Protein AF-A0A5B8XPC7-F1 (afdb_monomer)

Solvent-accessible surface area (backbone atoms only — not comparable to full-atom values): 8960 Å² total; per-residue (Å²): 136,87,83,81,84,78,81,79,81,77,76,72,77,77,81,67,80,71,77,72,85,79,83,88,68,87,86,61,67,84,86,51,88,73,73,81,45,21,35,41,28,30,72,88,68,52,72,48,72,28,41,74,75,29,34,45,85,61,30,36,32,36,38,44,96,92,43,65,40,50,39,46,50,90,49,46,66,48,78,46,41,56,80,75,52,83,68,86,64,28,35,66,35,23,35,40,35,30,72,87,53,46,55,50,55,20,42,74,77,42,82,41,79,80,73,46,28,36,32,33,39,39,72,86,50,102,48,72,48,77,45,49,55,88,51,49,67,47,39,25,54,52,21,38,84,46,89,131

pLDDT: mean 84.7, std 15.62, range [38.06, 97.62]

Secondary structure (DSSP, 8-state):
--------------------PPPP-TTS-TTS-PPP-EEEEETTS-EEEEEEEEE-SSEEEEEETTEEEEEEGGGEEEEE-TTSS--TTTTSSEEEEETTS-EEEEEEEEEEETTEEEEEEESSSS-EEEEEGGGEEEEEETTEEE--

Foldseek 3Di:
DDDDDDPPPPPDPPPDPADDDDDDDPPDDPPDPDQQFKWWQFPVRDIDTAHFQAAAPFFTWGDDPNDTATHGPNGTDDIQGSVRDDDPCRLQWKWWQFPVRDIATAHFPDQDVVQGWTWGQGPVDRDIDIGHPVGTDWIHHSRHTDDD

Organism: NCBI:txid2600177

Radius of gyration: 18.92 Å; Cα contacts (8 Å, |Δi|>4): 264; chains: 1; bounding box: 40×38×75 Å

Nearest PDB structures (foldseek):
  6gwk-assembly4_W  TM=9.239E-01  e=1.304E-02  Caulobacter vibrioides CB15
  7oh8-assembly1_B  TM=9.435E-01  e=2.010E-02  Neisseria meningitidis
  6gwk-assembly3_O  TM=8.560E-01  e=3.268E-02  Caulobacter vibrioides CB15
  6gwk-assembly1_C  TM=9.207E-01  e=4.520E-02  Caulobacter vibrioides CB15
  5dy9-assembly1_F  TM=8.478E-01  e=4.771E-02  Methanocaldococcus jannaschii DSM 2661

Structure (mmCIF, N/CA/C/O backbone):
data_AF-A0A5B8XPC7-F1
#
_entry.id   AF-A0A5B8XPC7-F1
#
loop_
_atom_site.group_PDB
_atom_site.id
_atom_site.type_symbol
_atom_site.label_atom_id
_atom_site.label_alt_id
_atom_site.label_comp_id
_atom_site.label_asym_id
_atom_site.label_entity_id
_atom_site.label_seq_id
_atom_site.pdbx_PDB_ins_code
_atom_site.Cartn_x
_atom_site.Cartn_y
_atom_site.Cartn_z
_atom_site.occupancy
_atom_site.B_iso_or_equiv
_atom_site.auth_seq_id
_atom_site.auth_comp_id
_atom_site.auth_asym_id
_atom_site.auth_atom_id
_atom_site.pdbx_PDB_model_num
ATOM 1 N N . MET A 1 1 ? 19.039 -25.830 48.919 1.00 38.06 1 MET A N 1
ATOM 2 C CA . MET A 1 1 ? 19.331 -25.791 47.469 1.00 38.06 1 MET A CA 1
ATOM 3 C C . MET A 1 1 ? 18.220 -24.981 46.805 1.00 38.06 1 MET A C 1
ATOM 5 O O . MET A 1 1 ? 17.083 -25.426 46.828 1.00 38.06 1 MET A O 1
ATOM 9 N N . ARG A 1 2 ? 18.484 -23.734 46.386 1.00 40.84 2 ARG A N 1
ATOM 10 C CA . ARG A 1 2 ? 17.469 -22.833 45.804 1.00 40.84 2 ARG A CA 1
ATOM 11 C C . ARG A 1 2 ? 17.436 -23.055 44.291 1.00 40.84 2 ARG A C 1
ATOM 13 O O . ARG A 1 2 ? 18.436 -22.803 43.631 1.00 40.84 2 ARG A O 1
ATOM 20 N N . VAL A 1 3 ? 16.321 -23.561 43.771 1.00 42.66 3 VAL A N 1
ATOM 21 C CA . VAL A 1 3 ? 16.102 -23.742 42.330 1.00 42.66 3 VAL A CA 1
ATOM 22 C C . VAL A 1 3 ? 15.674 -22.397 41.749 1.00 42.66 3 VAL A C 1
ATOM 24 O O . VAL A 1 3 ? 14.630 -21.862 42.115 1.00 42.66 3 VAL A O 1
ATOM 27 N N . LEU A 1 4 ? 16.520 -21.831 40.892 1.00 52.97 4 LEU A N 1
ATOM 28 C CA . LEU A 1 4 ? 16.242 -20.623 40.126 1.00 52.97 4 LEU A CA 1
ATOM 29 C C . LEU A 1 4 ? 15.395 -21.038 38.911 1.00 52.97 4 LEU A C 1
ATOM 31 O O . LEU A 1 4 ? 15.885 -21.743 38.033 1.00 52.97 4 LEU A O 1
ATOM 35 N N . ILE A 1 5 ? 14.116 -20.662 38.884 1.00 55.03 5 ILE A N 1
ATOM 36 C CA . ILE A 1 5 ? 13.245 -20.887 37.724 1.00 55.03 5 ILE A CA 1
ATOM 37 C C . ILE A 1 5 ? 13.489 -19.736 36.747 1.00 55.03 5 ILE A C 1
ATOM 39 O O . ILE A 1 5 ? 13.002 -18.624 36.943 1.00 55.03 5 ILE A O 1
ATOM 43 N N . THR A 1 6 ? 14.284 -19.994 35.713 1.00 50.72 6 THR A N 1
ATOM 44 C CA . THR A 1 6 ? 14.506 -19.064 34.604 1.00 50.72 6 THR A CA 1
ATOM 45 C C . THR A 1 6 ? 13.285 -19.108 33.687 1.00 50.72 6 THR A C 1
ATOM 47 O O . THR A 1 6 ? 13.057 -20.092 32.986 1.00 50.72 6 THR A O 1
ATOM 50 N N . LEU A 1 7 ? 12.468 -18.055 33.715 1.00 49.50 7 LEU A N 1
ATOM 51 C CA . LEU A 1 7 ? 11.323 -17.894 32.822 1.00 49.50 7 LEU A CA 1
ATOM 52 C C . LEU A 1 7 ? 11.849 -17.594 31.407 1.00 49.50 7 LEU A C 1
ATOM 54 O O . LEU A 1 7 ? 12.251 -16.470 31.110 1.00 49.50 7 LEU A O 1
ATOM 58 N N . ALA A 1 8 ? 11.902 -18.610 30.545 1.00 51.06 8 ALA A N 1
ATOM 59 C CA . ALA A 1 8 ? 12.226 -18.433 29.136 1.00 51.06 8 ALA A CA 1
ATOM 60 C C . ALA A 1 8 ? 11.071 -17.687 28.449 1.00 51.06 8 ALA A C 1
ATOM 62 O O . ALA A 1 8 ? 10.023 -18.264 28.159 1.00 51.06 8 ALA A O 1
ATOM 63 N N . LEU A 1 9 ? 11.262 -16.389 28.212 1.00 48.69 9 LEU A N 1
ATOM 64 C CA . LEU A 1 9 ? 10.442 -15.597 27.300 1.00 48.69 9 LEU A CA 1
ATOM 65 C C . LEU A 1 9 ? 10.609 -16.178 25.890 1.00 48.69 9 LEU A C 1
ATOM 67 O O . LEU A 1 9 ? 11.537 -15.832 25.164 1.00 48.69 9 LEU A O 1
ATOM 71 N N . LEU A 1 10 ? 9.719 -17.098 25.521 1.00 43.44 10 LEU A N 1
ATOM 72 C CA . LEU A 1 10 ? 9.529 -17.520 24.139 1.00 43.44 10 LEU A CA 1
ATOM 73 C C . LEU A 1 10 ? 9.004 -16.312 23.361 1.00 43.44 10 LEU A C 1
ATOM 75 O O . LEU A 1 10 ? 7.811 -16.015 23.367 1.00 43.44 10 LEU A O 1
ATOM 79 N N . SER A 1 11 ? 9.917 -15.593 22.712 1.00 43.91 11 SER A N 1
ATOM 80 C CA . SER A 1 11 ? 9.593 -14.638 21.663 1.00 43.91 11 SER A CA 1
ATOM 81 C C . SER A 1 11 ? 8.897 -15.401 20.536 1.00 43.91 11 SER A C 1
ATOM 83 O O . SER A 1 11 ? 9.555 -16.033 19.708 1.00 43.91 11 SER A O 1
ATOM 85 N N . MET A 1 12 ? 7.564 -15.406 20.528 1.00 45.97 12 MET A N 1
ATOM 86 C CA . MET A 1 12 ? 6.825 -15.910 19.378 1.00 45.97 12 MET A CA 1
ATOM 87 C C . MET A 1 12 ? 7.164 -15.011 18.186 1.00 45.97 12 MET A C 1
ATOM 89 O O . MET A 1 12 ? 7.037 -13.788 18.311 1.00 45.97 12 MET A O 1
ATOM 93 N N . PRO A 1 13 ? 7.614 -15.565 17.046 1.00 48.12 13 PRO A N 1
ATOM 94 C CA . PRO A 1 13 ? 7.743 -14.766 15.845 1.00 48.12 13 PRO A CA 1
ATOM 95 C C . PRO A 1 13 ? 6.349 -14.236 15.518 1.00 48.12 13 PRO A C 1
ATOM 97 O O . PRO A 1 13 ? 5.399 -15.003 15.359 1.00 48.12 13 PRO A O 1
ATOM 100 N N . VAL A 1 14 ? 6.219 -12.912 15.457 1.00 50.53 14 VAL A N 1
ATOM 101 C CA . VAL A 1 14 ? 5.060 -12.285 14.830 1.00 50.53 14 VAL A CA 1
ATOM 102 C C . VAL A 1 14 ? 5.026 -12.843 13.414 1.00 50.53 14 VAL A C 1
ATOM 104 O O . VAL A 1 14 ? 5.945 -12.592 12.634 1.00 50.53 14 VAL A O 1
ATOM 107 N N . LEU A 1 15 ? 4.015 -13.654 13.105 1.00 47.59 15 LEU A N 1
ATOM 108 C CA . LEU A 1 15 ? 3.732 -14.074 11.739 1.00 47.59 15 LEU A CA 1
ATOM 109 C C . LEU A 1 15 ? 3.375 -12.802 10.965 1.00 47.59 15 LEU A C 1
ATOM 111 O O . LEU A 1 15 ? 2.229 -12.359 10.962 1.00 47.59 15 LEU A O 1
ATOM 115 N N . GLY A 1 16 ? 4.388 -12.156 10.387 1.00 53.56 16 GLY A N 1
ATOM 116 C CA . GLY A 1 16 ? 4.185 -11.108 9.401 1.00 53.56 16 GLY A CA 1
ATOM 117 C C . GLY A 1 16 ? 3.379 -11.686 8.241 1.00 53.56 16 GLY A C 1
ATOM 118 O O . GLY A 1 16 ? 3.545 -12.853 7.886 1.00 53.56 16 GLY A O 1
ATOM 119 N N . PHE A 1 17 ? 2.478 -10.892 7.669 1.00 64.69 17 PHE A N 1
ATOM 120 C CA . PHE A 1 17 ? 1.696 -11.312 6.510 1.00 64.69 17 PHE A CA 1
ATOM 121 C C . PHE A 1 17 ? 2.619 -11.486 5.294 1.00 64.69 17 PHE A C 1
ATOM 123 O O . PHE A 1 17 ? 2.975 -10.502 4.654 1.00 64.69 17 PHE A O 1
ATOM 130 N N . ALA A 1 18 ? 3.067 -12.711 5.019 1.00 68.75 18 ALA A N 1
ATOM 131 C CA . ALA A 1 18 ? 3.970 -13.002 3.905 1.00 68.75 18 ALA A CA 1
ATOM 132 C C . ALA A 1 18 ? 3.323 -12.671 2.550 1.00 68.75 18 ALA A C 1
ATOM 134 O O . ALA A 1 18 ? 2.109 -12.837 2.388 1.00 68.75 18 ALA A O 1
ATOM 135 N N . TYR A 1 19 ? 4.136 -12.250 1.575 1.00 69.94 19 TYR A N 1
ATOM 136 C CA . TYR A 1 19 ? 3.683 -12.008 0.205 1.00 69.94 19 TYR A CA 1
ATOM 137 C C .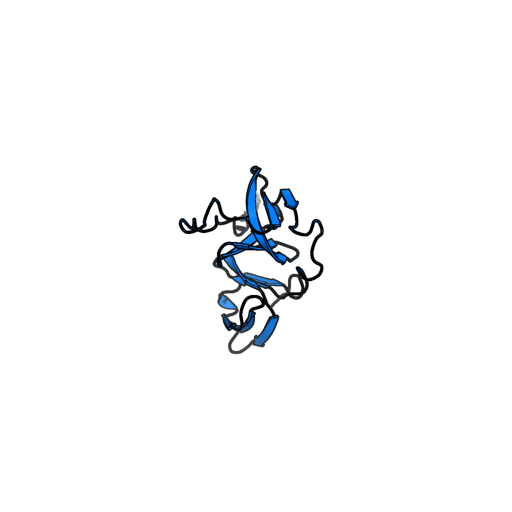 TYR A 1 19 ? 2.844 -13.175 -0.345 1.00 69.94 19 TYR A C 1
ATOM 139 O O . TYR A 1 19 ? 3.235 -14.343 -0.302 1.00 69.94 19 TYR A O 1
ATOM 147 N N . GLN A 1 20 ? 1.682 -12.834 -0.901 1.00 76.25 20 GLN A N 1
ATOM 148 C CA . GLN A 1 20 ? 0.801 -13.751 -1.618 1.00 76.25 20 GLN A CA 1
ATOM 149 C C . GLN A 1 20 ? 0.882 -13.434 -3.118 1.00 76.25 20 GLN A C 1
ATOM 151 O O . GLN A 1 20 ? 0.590 -12.295 -3.500 1.00 76.25 20 GLN A O 1
ATOM 156 N N . PRO A 1 21 ? 1.251 -14.404 -3.979 1.00 81.31 21 PRO A N 1
ATOM 157 C CA . PRO A 1 21 ? 1.262 -14.200 -5.421 1.00 81.31 21 PRO A CA 1
ATOM 158 C C . PRO A 1 21 ? -0.103 -13.765 -5.960 1.00 81.31 21 PRO A C 1
ATOM 160 O O . PRO A 1 21 ? -1.139 -14.279 -5.543 1.00 81.31 21 PRO A O 1
ATOM 163 N N . PHE A 1 22 ? -0.092 -12.846 -6.925 1.00 84.62 22 PHE A N 1
ATOM 164 C CA . PHE A 1 22 ? -1.295 -12.453 -7.661 1.00 84.62 22 PHE A CA 1
ATOM 165 C C . PHE A 1 22 ? -1.861 -13.615 -8.481 1.00 84.62 22 PHE A C 1
ATOM 167 O O . PHE A 1 22 ? -1.109 -14.445 -9.001 1.00 84.62 22 PHE A O 1
ATOM 174 N N . THR A 1 23 ? -3.179 -13.616 -8.674 1.00 84.75 23 THR A N 1
ATOM 175 C CA . THR A 1 23 ? -3.867 -14.602 -9.511 1.00 84.75 23 THR A CA 1
ATOM 176 C C . THR A 1 23 ? -3.355 -14.529 -10.951 1.00 84.75 23 THR A C 1
ATOM 178 O O . THR A 1 23 ? -3.223 -13.448 -11.533 1.00 84.75 23 THR A O 1
ATOM 181 N N . SER A 1 24 ? -3.063 -15.687 -11.549 1.00 77.44 24 SER A N 1
ATOM 182 C CA . SER A 1 24 ? -2.698 -15.754 -12.965 1.00 77.44 24 SER A CA 1
ATOM 183 C C . SER A 1 24 ? -3.930 -15.502 -13.833 1.00 77.44 24 SER A C 1
ATOM 185 O O . SER A 1 24 ? -4.938 -16.196 -13.700 1.00 77.44 24 SER A O 1
ATOM 187 N N . VAL A 1 25 ? -3.856 -14.515 -14.727 1.00 72.62 25 VAL A N 1
ATOM 188 C CA . VAL A 1 25 ? -4.940 -14.174 -15.654 1.00 72.62 25 VAL A CA 1
ATOM 189 C C . VAL A 1 25 ? -4.520 -14.590 -17.060 1.00 72.62 25 VAL A C 1
ATOM 191 O O . VAL A 1 25 ? -3.603 -14.009 -17.630 1.00 72.62 25 VAL A O 1
ATOM 194 N N . GLN A 1 26 ? -5.198 -15.590 -17.627 1.00 63.12 26 GLN A N 1
ATOM 195 C CA . GLN A 1 26 ? -4.898 -16.112 -18.971 1.00 63.12 26 GLN A CA 1
ATOM 196 C C . GLN A 1 26 ? -5.373 -15.186 -20.103 1.00 63.12 26 GLN A C 1
ATOM 198 O O . GLN A 1 26 ? -4.917 -15.302 -21.234 1.00 63.12 26 GLN A O 1
ATOM 203 N N . SER A 1 27 ? -6.270 -14.242 -19.807 1.00 61.16 27 SER A N 1
ATOM 204 C CA . SER A 1 27 ? -6.880 -13.339 -20.795 1.00 61.16 27 SER A CA 1
ATOM 205 C C . SER A 1 27 ? -6.079 -12.057 -21.054 1.00 61.16 27 SER A C 1
ATOM 207 O O . SER A 1 27 ? -6.616 -11.098 -21.609 1.00 61.16 27 SER A O 1
ATOM 209 N N . VAL A 1 28 ? -4.818 -11.992 -20.620 1.00 62.72 28 VAL A N 1
ATOM 210 C CA . VAL A 1 28 ? -3.956 -10.833 -20.876 1.00 62.72 28 VAL A CA 1
ATOM 211 C C . VAL A 1 28 ? -3.262 -11.047 -22.215 1.00 62.72 28 VAL A C 1
ATOM 213 O O . VAL A 1 28 ? -2.506 -11.993 -22.393 1.00 62.72 28 VAL A O 1
ATOM 216 N N . CYS A 1 29 ? -3.542 -10.170 -23.173 1.00 65.62 29 CYS A N 1
ATOM 217 C CA . CYS A 1 29 ? -2.926 -10.200 -24.494 1.00 65.62 29 CYS A CA 1
ATOM 218 C C . CYS A 1 29 ? -1.407 -9.973 -24.388 1.00 65.62 29 CYS A C 1
ATOM 220 O O . CYS A 1 29 ? -0.962 -8.849 -24.164 1.00 65.62 29 CYS A O 1
ATOM 222 N N . GLU A 1 30 ? -0.613 -11.029 -24.575 1.00 60.69 30 GLU A N 1
ATOM 223 C CA . GLU A 1 30 ? 0.854 -10.972 -24.472 1.00 60.69 30 GLU A CA 1
ATOM 224 C C . GLU A 1 30 ? 1.502 -10.087 -25.546 1.00 60.69 30 GLU A C 1
ATOM 226 O O . GLU A 1 30 ? 2.559 -9.499 -25.326 1.00 60.69 30 GLU A O 1
ATOM 231 N N . THR A 1 31 ? 0.857 -9.972 -26.708 1.00 66.38 31 THR A N 1
ATOM 232 C CA . THR A 1 31 ? 1.342 -9.196 -27.858 1.00 66.38 31 THR A CA 1
ATOM 233 C C . THR A 1 31 ? 0.866 -7.748 -27.855 1.00 66.38 31 THR A C 1
ATOM 235 O O . THR A 1 31 ? 1.271 -6.962 -28.711 1.00 66.38 31 THR A O 1
ATOM 238 N N . CYS A 1 32 ? -0.029 -7.382 -26.940 1.00 70.81 32 CYS A N 1
ATOM 239 C CA . CYS A 1 32 ? -0.530 -6.023 -26.860 1.00 70.81 32 CYS A CA 1
ATOM 240 C C . CYS A 1 32 ? 0.551 -5.119 -26.252 1.00 70.81 32 CYS A C 1
ATOM 242 O O . CYS A 1 32 ? 1.297 -5.563 -25.375 1.00 70.81 32 CYS A O 1
ATOM 244 N N . PRO A 1 33 ? 0.658 -3.848 -26.685 1.00 67.38 33 PRO A N 1
ATOM 245 C CA . PRO A 1 33 ? 1.551 -2.894 -26.048 1.00 67.38 33 PRO A CA 1
ATOM 246 C C . PRO A 1 33 ? 1.260 -2.849 -24.550 1.00 67.38 33 PRO A C 1
ATOM 248 O O . PRO A 1 33 ? 0.188 -2.416 -24.126 1.00 67.38 33 PRO A O 1
ATOM 251 N N . ASN A 1 34 ? 2.207 -3.332 -23.748 1.00 67.25 34 ASN A N 1
ATOM 252 C CA . ASN A 1 34 ? 2.047 -3.305 -22.307 1.00 67.25 34 ASN A CA 1
ATOM 253 C C . ASN A 1 34 ? 2.119 -1.845 -21.850 1.00 67.25 34 ASN A C 1
ATOM 255 O O . ASN A 1 34 ? 3.107 -1.165 -22.158 1.00 67.25 34 ASN A O 1
ATOM 259 N N . PRO A 1 35 ? 1.106 -1.338 -21.128 1.00 73.31 35 PRO A N 1
ATOM 260 C CA . PRO A 1 35 ? 1.204 -0.016 -20.539 1.00 73.31 35 PRO A CA 1
ATOM 261 C C . PRO A 1 35 ? 2.432 0.026 -19.627 1.00 73.31 35 PRO A C 1
ATOM 263 O O . PRO A 1 35 ? 2.790 -0.977 -19.001 1.00 73.31 35 PRO A O 1
ATOM 266 N N . LYS A 1 36 ? 3.093 1.188 -19.552 1.00 83.19 36 LYS A N 1
ATOM 267 C CA . LYS A 1 36 ? 4.179 1.374 -18.585 1.00 83.19 36 LYS A CA 1
ATOM 268 C C . LYS A 1 36 ? 3.649 1.032 -17.192 1.00 83.19 36 LYS A C 1
ATOM 270 O O . LYS A 1 36 ? 2.624 1.564 -16.774 1.00 83.19 36 LYS A O 1
ATOM 275 N N . SER A 1 37 ? 4.353 0.144 -16.505 1.00 90.81 37 SER A N 1
ATOM 276 C CA . SER A 1 37 ? 3.995 -0.354 -15.182 1.00 90.81 37 SER A CA 1
ATOM 277 C C . SER A 1 37 ? 5.112 -0.051 -14.199 1.00 90.81 37 SER A C 1
ATOM 279 O O . SER A 1 37 ? 6.284 -0.052 -14.582 1.00 90.81 37 SER A O 1
ATOM 281 N N . ASP A 1 38 ? 4.756 0.121 -12.935 1.00 95.50 38 ASP A N 1
ATOM 282 C CA . ASP A 1 38 ? 5.729 0.030 -11.859 1.00 95.50 38 ASP A CA 1
ATOM 283 C C . ASP A 1 38 ? 6.240 -1.417 -11.768 1.00 95.50 38 ASP A C 1
ATOM 285 O O . ASP A 1 38 ? 5.549 -2.378 -12.146 1.00 95.50 38 ASP A O 1
ATOM 289 N N . VAL A 1 39 ? 7.469 -1.575 -11.285 1.00 95.94 39 VAL A N 1
ATOM 290 C CA . VAL A 1 39 ? 8.105 -2.873 -11.075 1.00 95.94 39 VAL A CA 1
ATOM 291 C C . VAL A 1 39 ? 8.649 -2.938 -9.657 1.00 95.94 39 VAL A C 1
ATOM 293 O O . VAL A 1 39 ? 9.521 -2.156 -9.282 1.00 95.94 39 VAL A O 1
ATOM 296 N N . LEU A 1 40 ? 8.144 -3.893 -8.879 1.00 96.12 40 LEU A N 1
ATOM 297 C CA . LEU A 1 40 ? 8.737 -4.287 -7.605 1.00 96.12 40 LEU A CA 1
ATOM 298 C C . LEU A 1 40 ? 9.611 -5.513 -7.839 1.00 96.12 40 LEU A C 1
ATOM 300 O O . LEU A 1 40 ? 9.118 -6.539 -8.310 1.00 96.12 40 LEU A O 1
ATOM 304 N N . THR A 1 41 ? 10.895 -5.407 -7.509 1.00 96.44 41 THR A N 1
ATOM 305 C CA . THR A 1 41 ? 11.792 -6.566 -7.448 1.00 96.44 41 THR A CA 1
ATOM 306 C C . THR A 1 41 ? 11.859 -7.025 -6.001 1.00 96.44 41 THR A C 1
ATOM 308 O O . THR A 1 41 ? 12.225 -6.240 -5.126 1.00 96.44 41 THR A O 1
ATOM 311 N N . LEU A 1 42 ? 11.468 -8.269 -5.742 1.00 95.56 42 LEU A N 1
ATOM 312 C CA . LEU A 1 42 ? 11.539 -8.891 -4.424 1.00 95.56 42 LEU A CA 1
ATOM 313 C C . LEU A 1 42 ? 12.968 -9.356 -4.111 1.00 95.56 42 LEU A C 1
ATOM 315 O O . LEU A 1 42 ? 13.801 -9.498 -5.006 1.00 95.56 42 LEU A O 1
ATOM 319 N N . ASN A 1 43 ? 13.249 -9.633 -2.839 1.00 94.19 43 ASN A N 1
ATOM 320 C CA . ASN A 1 43 ? 14.567 -10.094 -2.382 1.00 94.19 43 ASN A CA 1
ATOM 321 C C . ASN A 1 43 ? 15.013 -11.433 -2.997 1.00 94.19 43 ASN A C 1
ATOM 323 O O . ASN A 1 43 ? 16.208 -11.716 -3.038 1.00 94.19 43 ASN A O 1
ATOM 327 N N . ASP A 1 44 ? 14.073 -12.248 -3.473 1.00 92.38 44 ASP A N 1
ATOM 328 C CA . ASP A 1 44 ? 14.338 -13.502 -4.190 1.00 92.38 44 ASP A CA 1
ATOM 329 C C . ASP A 1 44 ? 14.581 -13.297 -5.703 1.00 92.38 44 ASP A C 1
ATOM 331 O O . ASP A 1 44 ? 14.803 -14.261 -6.435 1.00 92.38 44 ASP A O 1
ATOM 335 N N . GLY A 1 45 ? 14.553 -12.048 -6.181 1.00 93.06 45 GLY A N 1
ATOM 336 C CA . GLY A 1 45 ? 14.720 -11.673 -7.584 1.00 93.06 45 GLY A CA 1
ATOM 337 C C . GLY A 1 45 ? 13.428 -11.692 -8.407 1.00 93.06 45 GLY A C 1
ATOM 338 O O . GLY A 1 45 ? 13.445 -11.257 -9.564 1.00 93.06 45 GLY A O 1
ATOM 339 N N . ASN A 1 46 ? 12.301 -12.141 -7.842 1.00 91.19 46 ASN A N 1
ATOM 340 C CA . ASN A 1 46 ? 11.021 -12.129 -8.540 1.00 91.19 46 ASN A CA 1
ATOM 341 C C . ASN A 1 46 ? 10.569 -10.696 -8.823 1.00 91.19 46 ASN A C 1
ATOM 343 O O . ASN A 1 46 ? 10.619 -9.817 -7.962 1.00 91.19 46 ASN A O 1
ATOM 347 N N . LYS A 1 47 ? 10.084 -10.463 -10.046 1.00 92.88 47 LYS A N 1
ATOM 348 C CA . LYS A 1 47 ? 9.592 -9.153 -10.481 1.00 92.88 47 LYS A CA 1
ATOM 349 C C . LYS A 1 47 ? 8.079 -9.152 -10.579 1.00 92.88 47 LYS A C 1
ATOM 351 O O . LYS A 1 47 ? 7.493 -9.906 -11.355 1.00 92.88 47 LYS A O 1
ATOM 356 N N . ILE A 1 48 ? 7.451 -8.243 -9.849 1.00 91.44 48 ILE A N 1
ATOM 357 C CA . ILE A 1 48 ? 6.018 -7.993 -9.923 1.00 91.44 48 ILE A CA 1
ATOM 358 C C . ILE A 1 48 ? 5.815 -6.727 -10.751 1.00 91.44 48 ILE A C 1
ATOM 360 O O . ILE A 1 48 ? 6.367 -5.677 -10.434 1.00 91.44 48 ILE A O 1
ATOM 364 N N . ARG A 1 49 ? 5.025 -6.830 -11.823 1.00 92.00 49 ARG A N 1
ATOM 365 C CA . ARG A 1 49 ? 4.633 -5.706 -12.686 1.00 92.00 49 ARG A CA 1
ATOM 366 C C . ARG A 1 49 ? 3.179 -5.330 -12.427 1.00 92.00 49 ARG A C 1
ATOM 368 O O . ARG A 1 49 ? 2.322 -6.215 -12.413 1.00 92.00 49 ARG A O 1
ATOM 375 N N . GLY A 1 50 ? 2.910 -4.043 -12.232 1.00 91.56 50 GLY A N 1
ATOM 376 C CA . GLY A 1 50 ? 1.582 -3.517 -11.900 1.00 91.56 50 GLY A CA 1
ATOM 377 C C . GLY A 1 50 ? 1.635 -2.028 -11.571 1.00 91.56 50 GLY A C 1
ATOM 378 O O . GLY A 1 50 ? 2.583 -1.351 -11.953 1.00 91.56 50 GLY A O 1
ATOM 379 N N . SER A 1 51 ? 0.628 -1.517 -10.873 1.00 92.88 51 SER A N 1
ATOM 380 C CA . SER A 1 51 ? 0.591 -0.124 -10.419 1.00 92.88 51 SER A CA 1
ATOM 381 C C . SER A 1 51 ? 0.725 -0.066 -8.905 1.00 92.88 51 SER A C 1
ATOM 383 O O . SER A 1 51 ? -0.051 -0.699 -8.191 1.00 92.88 51 SER A O 1
ATOM 385 N N . ILE A 1 52 ? 1.689 0.698 -8.403 1.00 94.25 52 ILE A N 1
ATOM 386 C CA . ILE A 1 52 ? 1.767 1.046 -6.988 1.00 94.25 52 ILE A CA 1
ATOM 387 C C . ILE A 1 52 ? 0.779 2.180 -6.768 1.00 94.25 52 ILE A C 1
ATOM 389 O O . ILE A 1 52 ? 0.915 3.271 -7.316 1.00 94.25 52 ILE A O 1
ATOM 393 N N . ILE A 1 53 ? -0.243 1.898 -5.976 1.00 92.31 53 ILE A N 1
ATOM 394 C CA . ILE A 1 53 ? -1.387 2.789 -5.781 1.00 92.31 53 ILE A CA 1
ATOM 395 C C . ILE A 1 53 ? -1.455 3.384 -4.373 1.00 92.31 53 ILE A C 1
ATOM 397 O O . ILE A 1 53 ? -2.307 4.222 -4.080 1.00 92.31 53 ILE A O 1
ATOM 401 N N . GLY A 1 54 ? -0.546 2.952 -3.505 1.00 93.75 54 GLY A N 1
ATOM 402 C CA . GLY A 1 54 ? -0.377 3.465 -2.158 1.00 93.75 54 GLY A CA 1
ATOM 403 C C . GLY A 1 54 ? 0.900 2.923 -1.526 1.00 93.75 54 GLY A C 1
ATOM 404 O O . GLY A 1 54 ? 1.455 1.912 -1.957 1.00 93.75 54 GLY A O 1
ATOM 405 N N . GLU A 1 55 ? 1.372 3.595 -0.489 1.00 95.25 55 GLU A N 1
ATOM 406 C CA . GLU A 1 55 ? 2.409 3.090 0.403 1.00 95.25 55 GLU A CA 1
ATOM 407 C C . GLU A 1 55 ? 2.183 3.589 1.832 1.00 95.25 55 GLU A C 1
ATOM 409 O O . GLU A 1 55 ? 1.521 4.603 2.059 1.00 95.25 55 GLU A O 1
ATOM 414 N N . ASN A 1 56 ? 2.820 2.917 2.784 1.00 95.00 56 ASN A N 1
ATOM 415 C CA . ASN A 1 56 ? 3.026 3.412 4.142 1.00 95.00 56 ASN A CA 1
ATOM 416 C C . ASN A 1 56 ? 4.426 3.030 4.640 1.00 95.00 56 ASN A C 1
ATOM 418 O O . ASN A 1 56 ? 5.298 2.634 3.862 1.00 95.00 56 ASN A O 1
ATOM 422 N N . THR A 1 57 ? 4.672 3.170 5.939 1.00 93.81 57 THR A N 1
ATOM 423 C CA . THR A 1 57 ? 5.938 2.787 6.576 1.00 93.81 57 THR A CA 1
ATOM 424 C C . THR A 1 57 ? 6.259 1.288 6.497 1.00 93.81 57 THR A C 1
ATOM 426 O O . THR A 1 57 ? 7.434 0.938 6.537 1.00 93.81 57 THR A O 1
ATOM 429 N N . ALA A 1 58 ? 5.265 0.408 6.348 1.00 93.12 58 ALA A N 1
ATOM 430 C CA . ALA A 1 58 ? 5.415 -1.047 6.407 1.00 93.12 58 ALA A CA 1
ATOM 431 C C . ALA A 1 58 ? 5.321 -1.759 5.043 1.00 93.12 58 ALA A C 1
ATOM 433 O O . ALA A 1 58 ? 6.049 -2.724 4.810 1.00 93.12 58 ALA A O 1
ATOM 434 N N . PHE A 1 59 ? 4.446 -1.321 4.135 1.00 94.75 59 PHE A N 1
ATOM 435 C CA . PHE A 1 59 ? 4.177 -2.016 2.872 1.00 94.75 59 PHE A CA 1
ATOM 436 C C . PHE A 1 59 ? 3.862 -1.070 1.704 1.00 94.75 59 PHE A C 1
ATOM 438 O O . PHE A 1 59 ? 3.535 0.107 1.883 1.00 94.75 59 PHE A O 1
ATOM 445 N N . TYR A 1 60 ? 3.960 -1.613 0.492 1.00 95.19 60 TYR A N 1
ATOM 446 C CA . TYR A 1 60 ? 3.391 -1.052 -0.732 1.00 95.19 60 TYR A CA 1
ATOM 447 C C . TYR A 1 60 ? 2.010 -1.654 -0.991 1.00 95.19 60 TYR A C 1
ATOM 449 O O . TYR A 1 60 ? 1.782 -2.829 -0.707 1.00 95.19 60 TYR A O 1
ATOM 457 N N . VAL A 1 61 ? 1.101 -0.865 -1.562 1.00 93.56 61 VAL A N 1
ATOM 458 C CA . VAL A 1 61 ? -0.181 -1.339 -2.093 1.00 93.56 61 VAL A CA 1
ATOM 459 C C . VAL A 1 61 ? -0.059 -1.426 -3.604 1.00 93.56 61 VAL A C 1
ATOM 461 O O . VAL A 1 61 ? 0.118 -0.409 -4.277 1.00 93.56 61 VAL A O 1
ATOM 464 N N . MET A 1 62 ? -0.155 -2.640 -4.135 1.00 92.44 62 MET A N 1
ATOM 465 C CA . MET A 1 62 ? 0.011 -2.908 -5.555 1.00 92.44 62 MET A CA 1
ATOM 466 C C . MET A 1 62 ? -1.284 -3.422 -6.173 1.00 92.44 62 MET A C 1
ATOM 468 O O . MET A 1 62 ? -1.913 -4.344 -5.655 1.00 92.44 62 MET A O 1
ATOM 472 N N . LEU A 1 63 ? -1.656 -2.817 -7.296 1.00 89.56 63 LEU A N 1
ATOM 473 C CA . LEU A 1 63 ? -2.780 -3.188 -8.140 1.00 89.56 63 LEU A CA 1
ATOM 474 C C . LEU A 1 63 ? -2.260 -3.918 -9.380 1.00 89.56 63 LEU A C 1
ATOM 476 O O . LEU A 1 63 ? -1.456 -3.376 -10.144 1.00 89.56 63 LEU A O 1
ATOM 480 N N . LYS A 1 64 ? -2.752 -5.133 -9.615 1.00 87.75 64 LYS A N 1
ATOM 481 C CA . LYS A 1 64 ? -2.476 -5.908 -10.827 1.00 87.75 64 LYS A CA 1
ATOM 482 C C . LYS A 1 64 ? -3.748 -6.636 -11.250 1.00 87.75 64 LYS A C 1
ATOM 484 O O . LYS A 1 64 ? -4.311 -7.387 -10.470 1.00 87.75 64 LYS A O 1
ATOM 489 N N . HIS A 1 65 ? -4.213 -6.398 -12.478 1.00 84.38 65 HIS A N 1
ATOM 490 C CA . HIS A 1 65 ? -5.432 -7.014 -13.032 1.00 84.38 65 HIS A CA 1
ATOM 491 C C . HIS A 1 65 ? -6.658 -6.944 -12.094 1.00 84.38 65 HIS A C 1
ATOM 493 O O . HIS A 1 65 ? -7.349 -7.937 -11.908 1.00 84.38 65 HIS A O 1
ATOM 499 N N . LEU A 1 66 ? -6.923 -5.765 -11.510 1.00 80.38 66 LEU A N 1
ATOM 500 C CA . LEU A 1 66 ? -8.009 -5.508 -10.540 1.00 80.38 66 LEU A CA 1
ATOM 501 C C . LEU A 1 66 ? -7.847 -6.178 -9.166 1.00 80.38 66 LEU A C 1
ATOM 503 O O . LEU A 1 66 ? -8.662 -5.953 -8.276 1.00 80.38 66 LEU A O 1
ATOM 507 N N . GLU A 1 67 ? -6.782 -6.941 -8.960 1.00 83.88 67 GLU A N 1
ATOM 508 C CA . GLU A 1 67 ? -6.429 -7.496 -7.664 1.00 83.88 67 GLU A CA 1
ATOM 509 C C . GLU A 1 67 ? -5.506 -6.523 -6.922 1.00 83.88 67 GLU A C 1
ATOM 511 O O . GLU A 1 67 ? -4.537 -6.009 -7.488 1.00 83.88 67 GLU A O 1
ATOM 516 N N . VAL A 1 68 ? -5.817 -6.260 -5.652 1.00 86.31 68 VAL A N 1
ATOM 517 C CA . VAL A 1 68 ? -5.024 -5.396 -4.772 1.00 86.31 68 VAL A CA 1
ATOM 518 C C . VAL A 1 68 ? -4.325 -6.256 -3.727 1.00 86.31 68 VAL A C 1
ATOM 520 O O . VAL A 1 68 ? -4.971 -7.034 -3.023 1.00 86.31 68 VAL A O 1
ATOM 523 N N . ARG A 1 69 ? -3.007 -6.090 -3.590 1.00 87.88 69 ARG A N 1
ATOM 524 C CA . ARG A 1 69 ? -2.197 -6.768 -2.570 1.00 87.88 69 ARG A CA 1
ATOM 525 C C . ARG A 1 69 ? -1.320 -5.784 -1.811 1.00 87.88 69 ARG A C 1
ATOM 527 O O . ARG A 1 69 ? -0.819 -4.814 -2.380 1.00 87.88 69 ARG A O 1
ATOM 534 N N . ALA A 1 70 ? -1.117 -6.072 -0.530 1.00 91.44 70 ALA A N 1
ATOM 535 C CA . ALA A 1 70 ? -0.045 -5.480 0.253 1.00 91.44 70 ALA A CA 1
ATOM 536 C C . ALA A 1 70 ? 1.241 -6.292 0.039 1.00 91.44 70 ALA A C 1
ATOM 538 O O . ALA A 1 70 ? 1.205 -7.521 0.066 1.00 91.44 70 ALA A O 1
ATOM 539 N N . ILE A 1 71 ? 2.362 -5.607 -0.171 1.00 92.12 71 ILE A N 1
ATOM 540 C CA . ILE A 1 71 ? 3.691 -6.212 -0.323 1.00 92.12 71 ILE A CA 1
ATOM 541 C C . ILE A 1 71 ? 4.605 -5.557 0.704 1.00 92.12 71 ILE A C 1
ATOM 543 O O . ILE A 1 71 ? 4.777 -4.333 0.670 1.00 92.12 71 ILE A O 1
ATOM 547 N N . GLN A 1 72 ? 5.161 -6.329 1.641 1.00 92.88 72 GLN A N 1
ATOM 548 C CA . GLN A 1 72 ? 5.956 -5.737 2.713 1.00 92.88 72 GLN A CA 1
ATOM 549 C C . GLN A 1 72 ? 7.219 -5.088 2.153 1.00 92.88 72 GLN A C 1
ATOM 551 O O . GLN A 1 72 ? 7.901 -5.649 1.300 1.00 92.88 72 GLN A O 1
ATOM 556 N N . LYS A 1 73 ? 7.585 -3.918 2.681 1.00 94.94 73 LYS A N 1
ATOM 557 C CA . LYS A 1 73 ? 8.824 -3.235 2.279 1.00 94.94 73 LYS A CA 1
ATOM 558 C C . LYS A 1 73 ? 10.069 -4.061 2.604 1.00 94.94 73 LYS A C 1
ATOM 560 O O . LYS A 1 73 ? 11.062 -3.955 1.900 1.00 94.94 73 LYS A O 1
ATOM 565 N N . THR A 1 74 ? 10.000 -4.904 3.631 1.00 95.06 74 THR A N 1
ATOM 566 C CA . THR A 1 74 ? 11.060 -5.846 4.021 1.00 95.06 74 THR A CA 1
ATOM 567 C C . THR A 1 74 ? 11.297 -6.952 2.992 1.00 95.06 74 THR A C 1
ATOM 569 O O . THR A 1 74 ? 12.386 -7.515 2.968 1.00 95.06 74 THR A O 1
ATOM 572 N N . GLU A 1 75 ? 10.316 -7.257 2.138 1.00 93.81 75 GLU A N 1
ATOM 573 C CA . GLU A 1 75 ? 10.403 -8.269 1.075 1.00 93.81 75 GLU A CA 1
ATOM 574 C C . GLU A 1 75 ? 10.873 -7.672 -0.264 1.00 93.81 75 GLU A C 1
ATOM 576 O O . GLU A 1 75 ? 11.182 -8.415 -1.197 1.00 93.81 75 GLU A O 1
ATOM 581 N N . VAL A 1 76 ? 10.928 -6.339 -0.367 1.00 96.00 76 VAL A N 1
ATOM 582 C CA . VAL A 1 76 ? 11.234 -5.602 -1.598 1.00 96.00 76 VAL A CA 1
ATOM 583 C C . VAL A 1 76 ? 12.696 -5.174 -1.621 1.00 96.00 76 VAL A C 1
ATOM 585 O O . VAL A 1 76 ? 13.169 -4.467 -0.735 1.00 96.00 76 VAL A O 1
ATOM 588 N N . GLN A 1 77 ? 13.376 -5.522 -2.707 1.00 97.06 77 GLN A N 1
ATOM 589 C CA . GLN A 1 77 ? 14.741 -5.106 -2.991 1.00 97.06 77 GLN A CA 1
ATOM 590 C C . GLN A 1 77 ? 14.782 -3.738 -3.683 1.00 97.06 77 GLN A C 1
ATOM 592 O O . GLN A 1 77 ? 15.520 -2.847 -3.264 1.00 97.06 77 GLN A O 1
ATOM 597 N N . THR A 1 78 ? 14.005 -3.559 -4.758 1.00 97.31 78 THR A N 1
ATOM 598 C CA . THR A 1 78 ? 13.982 -2.313 -5.541 1.00 97.31 78 THR A CA 1
ATOM 599 C C . THR A 1 78 ? 12.587 -1.972 -6.054 1.00 97.31 78 THR A C 1
ATOM 601 O O . THR A 1 78 ? 11.731 -2.843 -6.227 1.00 97.31 78 THR A O 1
ATOM 604 N N . VAL A 1 79 ? 12.380 -0.678 -6.324 1.00 97.38 79 VAL A N 1
ATOM 605 C CA . VAL A 1 79 ? 11.169 -0.140 -6.951 1.00 97.38 79 VAL A CA 1
ATOM 606 C C . VAL A 1 79 ? 11.550 0.680 -8.176 1.00 97.38 79 VAL A C 1
ATOM 608 O O . VAL A 1 79 ? 12.269 1.672 -8.060 1.00 97.38 79 VAL A O 1
ATOM 611 N N . GLU A 1 80 ? 11.031 0.295 -9.336 1.00 96.81 80 GLU A N 1
ATOM 612 C CA . GLU A 1 80 ? 11.126 1.064 -10.575 1.00 96.81 80 GLU A CA 1
ATOM 613 C C . GLU A 1 80 ? 9.743 1.639 -10.890 1.00 96.81 80 GLU A C 1
ATOM 615 O O . GLU A 1 80 ? 8.808 0.893 -11.171 1.00 96.81 80 GLU A O 1
ATOM 620 N N . TYR A 1 81 ? 9.590 2.962 -10.829 1.00 95.88 81 TY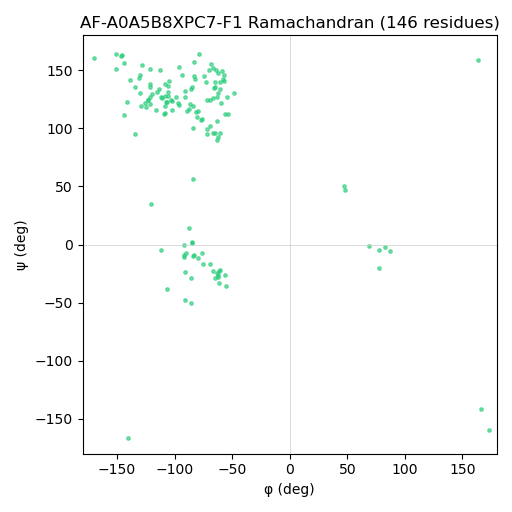R A N 1
ATOM 621 C CA . TYR A 1 81 ? 8.309 3.604 -11.132 1.00 95.88 81 TYR A CA 1
ATOM 622 C C . TYR A 1 81 ? 8.127 3.782 -12.640 1.00 95.88 81 TYR A C 1
ATOM 624 O O . TYR A 1 81 ? 9.062 4.174 -13.341 1.00 95.88 81 TYR A O 1
ATOM 632 N N . ALA A 1 82 ? 6.905 3.597 -13.137 1.00 93.12 82 ALA A N 1
ATOM 633 C CA . ALA A 1 82 ? 6.550 3.763 -14.549 1.00 93.12 82 ALA A CA 1
ATOM 634 C C . ALA A 1 82 ? 6.928 5.152 -15.103 1.00 93.12 82 ALA A C 1
ATOM 636 O O . ALA A 1 82 ? 7.329 5.290 -16.263 1.00 93.12 82 ALA A O 1
ATOM 637 N N . GLY A 1 83 ? 6.800 6.186 -14.262 1.00 90.69 83 GLY A N 1
ATOM 638 C CA . GLY A 1 83 ? 7.170 7.571 -14.565 1.00 90.69 83 GLY A CA 1
ATOM 639 C C . GLY A 1 83 ? 8.647 7.907 -14.327 1.00 90.69 83 GLY A C 1
ATOM 640 O O . GLY A 1 83 ? 9.031 9.061 -14.479 1.00 90.69 83 GLY A O 1
ATOM 641 N N . GLY A 1 84 ? 9.471 6.937 -13.919 1.00 93.56 84 GLY A N 1
ATOM 642 C CA . GLY A 1 84 ? 10.877 7.120 -13.543 1.00 93.56 84 GLY A CA 1
ATOM 643 C C . GLY A 1 84 ? 11.090 7.715 -12.147 1.00 93.56 84 GLY A C 1
ATOM 644 O O . GLY A 1 84 ? 12.151 7.532 -11.558 1.00 93.56 84 GLY A O 1
ATOM 645 N N . THR A 1 85 ? 10.082 8.381 -11.581 1.00 93.75 85 THR A N 1
ATOM 646 C CA . THR A 1 85 ? 10.118 8.955 -10.233 1.00 93.75 85 THR A CA 1
ATOM 647 C C . THR A 1 85 ? 8.918 8.511 -9.408 1.00 93.75 85 THR A C 1
ATOM 649 O O . THR A 1 85 ? 7.855 8.178 -9.934 1.00 93.75 85 THR A O 1
ATOM 652 N N . LYS A 1 86 ? 9.102 8.506 -8.087 1.00 93.56 86 LYS A N 1
ATOM 653 C CA . LYS A 1 86 ? 8.059 8.156 -7.127 1.00 93.56 86 LYS A CA 1
ATOM 654 C C . LYS A 1 86 ? 6.938 9.205 -7.135 1.00 93.56 86 LYS A C 1
ATOM 656 O O . LYS A 1 86 ? 7.225 10.377 -6.878 1.00 93.56 86 LYS A O 1
ATOM 661 N N . PRO A 1 87 ? 5.669 8.812 -7.331 1.00 91.12 87 PRO A N 1
ATOM 662 C CA . PRO A 1 87 ? 4.553 9.736 -7.195 1.00 91.12 87 PRO A CA 1
ATOM 663 C C . PRO A 1 87 ? 4.384 10.227 -5.748 1.00 91.12 87 PRO A C 1
ATOM 665 O O . PRO A 1 87 ? 4.397 9.437 -4.803 1.00 91.12 87 PRO A O 1
ATOM 668 N N . GLY A 1 88 ? 4.173 11.534 -5.564 1.00 89.69 88 GLY A N 1
ATOM 669 C CA . GLY A 1 88 ? 4.036 12.143 -4.231 1.00 89.69 88 GLY A CA 1
ATOM 670 C C . GLY A 1 88 ? 2.751 11.772 -3.478 1.00 89.69 88 GLY A C 1
ATOM 671 O O . GLY A 1 88 ? 2.685 11.937 -2.265 1.00 89.69 88 GLY A O 1
ATOM 672 N N . PHE A 1 89 ? 1.737 11.248 -4.173 1.00 89.06 89 PHE A N 1
ATOM 673 C CA . PHE A 1 89 ? 0.439 10.905 -3.581 1.00 89.06 89 PHE A CA 1
ATOM 674 C C . PHE A 1 89 ? 0.404 9.524 -2.911 1.00 89.06 89 PHE A C 1
ATOM 676 O O . PHE A 1 89 ? -0.570 9.203 -2.237 1.00 89.06 89 PHE A O 1
ATOM 683 N N . LEU A 1 90 ? 1.429 8.678 -3.080 1.00 90.56 90 LEU A N 1
ATOM 684 C CA . LEU A 1 90 ? 1.351 7.284 -2.617 1.00 90.56 90 LEU A CA 1
ATOM 685 C C . LEU A 1 90 ? 1.162 7.168 -1.098 1.00 90.56 90 LEU A C 1
ATOM 687 O O . LEU A 1 90 ? 0.464 6.272 -0.635 1.00 90.56 90 LEU A O 1
ATOM 691 N N . ALA A 1 91 ? 1.729 8.097 -0.330 1.00 90.31 91 ALA A N 1
ATOM 692 C CA . ALA A 1 91 ? 1.574 8.145 1.120 1.00 90.31 91 ALA A CA 1
ATOM 693 C C . ALA A 1 91 ? 0.397 9.025 1.581 1.00 90.31 91 ALA A C 1
ATOM 695 O O . ALA A 1 91 ? 0.180 9.162 2.778 1.00 90.31 91 ALA A O 1
ATOM 696 N N . SER A 1 92 ? -0.360 9.662 0.678 1.00 89.56 92 SER A N 1
ATOM 697 C CA . SER A 1 92 ? -1.418 10.600 1.086 1.00 89.56 92 SER A CA 1
ATOM 698 C C . SER A 1 92 ? -2.741 9.920 1.438 1.00 89.56 92 SER A C 1
ATOM 700 O O . SER A 1 92 ? -3.648 10.595 1.917 1.00 89.56 92 SER A O 1
ATOM 702 N N . GLN A 1 93 ? -2.866 8.621 1.168 1.00 91.12 93 GLN A N 1
ATOM 703 C CA . GLN A 1 93 ? -4.080 7.840 1.394 1.00 91.12 93 GLN A CA 1
ATOM 704 C C . GLN A 1 93 ? -4.020 7.095 2.730 1.00 91.12 93 GLN A C 1
ATOM 706 O O . GLN A 1 93 ? -2.943 6.756 3.231 1.00 91.12 93 GLN A O 1
ATOM 711 N N . ASP A 1 94 ? -5.194 6.838 3.293 1.00 95.19 94 ASP A N 1
ATOM 712 C CA . ASP A 1 94 ? -5.365 5.960 4.438 1.00 95.19 94 ASP A CA 1
ATOM 713 C C . ASP A 1 94 ? -5.434 4.509 3.970 1.00 95.19 94 ASP A C 1
ATOM 715 O O . ASP A 1 94 ? -5.976 4.193 2.905 1.00 95.19 94 ASP A O 1
ATOM 719 N N . GLN A 1 95 ? -4.892 3.608 4.783 1.00 95.38 95 GLN A N 1
ATOM 720 C CA . GLN A 1 95 ? -4.875 2.183 4.499 1.00 95.38 95 GLN A CA 1
ATOM 721 C C . GLN A 1 95 ? -5.286 1.381 5.728 1.00 95.38 95 GLN A C 1
ATOM 723 O O . GLN A 1 95 ? -4.804 1.617 6.835 1.00 95.38 95 GLN A O 1
ATOM 728 N N . ILE A 1 96 ? -6.142 0.385 5.522 1.00 95.00 96 ILE A N 1
ATOM 729 C CA . ILE A 1 96 ? -6.517 -0.587 6.548 1.00 95.00 96 ILE A CA 1
ATOM 730 C C . ILE A 1 96 ? -6.037 -1.960 6.098 1.00 95.00 96 ILE A C 1
ATOM 732 O O . ILE A 1 96 ? -6.516 -2.489 5.095 1.00 95.00 96 ILE A O 1
ATOM 736 N N . LEU A 1 97 ? -5.100 -2.538 6.848 1.00 93.06 97 LEU A N 1
ATOM 737 C CA . LEU A 1 97 ? -4.669 -3.920 6.674 1.00 93.06 97 LEU A CA 1
ATOM 738 C C . LEU A 1 97 ? -5.594 -4.829 7.481 1.00 93.06 97 LEU A C 1
ATOM 740 O O . LEU A 1 97 ? -5.690 -4.703 8.705 1.00 93.06 97 LEU A O 1
ATOM 744 N N . LEU A 1 98 ? -6.254 -5.759 6.804 1.00 92.31 98 LEU A N 1
ATOM 745 C CA . LEU A 1 98 ? -7.122 -6.753 7.425 1.00 92.31 98 LEU A CA 1
ATOM 746 C C . LEU A 1 98 ? -6.305 -7.941 7.935 1.00 92.31 98 LEU A C 1
ATOM 748 O O . LEU A 1 98 ? -5.230 -8.236 7.419 1.00 92.31 98 LEU A O 1
ATOM 752 N N . LYS A 1 99 ? -6.844 -8.680 8.907 1.00 88.94 99 LYS A N 1
ATOM 753 C CA . LYS A 1 99 ? -6.240 -9.930 9.408 1.00 88.94 99 LYS A CA 1
ATOM 754 C C . LYS A 1 99 ? -6.108 -11.011 8.332 1.00 88.94 99 LYS A C 1
ATOM 756 O O . LYS A 1 99 ? -5.270 -11.895 8.448 1.00 88.94 99 LYS A O 1
ATOM 761 N N . THR A 1 100 ? -6.904 -10.917 7.268 1.00 84.75 100 THR A N 1
ATOM 762 C CA . THR A 1 100 ? -6.797 -11.768 6.073 1.00 84.75 100 THR A CA 1
ATOM 763 C C . THR A 1 100 ? -5.637 -11.373 5.153 1.00 84.75 100 THR A C 1
ATOM 765 O O . THR A 1 100 ? -5.387 -12.062 4.168 1.00 84.75 100 THR A O 1
ATOM 768 N N . GLY A 1 101 ? -4.964 -10.250 5.430 1.00 82.25 101 GLY A N 1
ATOM 769 C CA . GLY A 1 101 ? -3.888 -9.691 4.615 1.00 82.25 101 GLY A CA 1
ATOM 770 C C . GLY A 1 101 ? -4.327 -8.844 3.425 1.00 82.25 101 GLY A C 1
ATOM 771 O O . GLY A 1 101 ? -3.492 -8.282 2.717 1.00 82.25 101 GLY A O 1
ATOM 772 N N . HIS A 1 102 ? -5.634 -8.715 3.199 1.00 86.62 102 HIS A N 1
ATOM 773 C CA . HIS A 1 102 ? -6.158 -7.748 2.242 1.00 86.62 102 HIS A CA 1
ATOM 774 C C . HIS A 1 102 ? -5.975 -6.328 2.772 1.00 86.62 102 HIS A C 1
ATOM 776 O O . HIS A 1 102 ? -6.016 -6.088 3.980 1.00 86.62 102 HIS A O 1
ATOM 782 N N . VAL A 1 103 ? -5.812 -5.382 1.853 1.00 91.12 103 VAL A N 1
ATOM 783 C CA . VAL A 1 103 ? -5.671 -3.967 2.180 1.00 91.12 103 VAL A CA 1
ATOM 784 C C . VAL A 1 103 ? -6.794 -3.166 1.541 1.00 91.12 103 VAL A C 1
ATOM 786 O O . VAL A 1 103 ? -7.050 -3.271 0.342 1.00 91.12 103 VAL A O 1
ATOM 789 N N . LEU A 1 104 ? -7.455 -2.349 2.355 1.00 92.44 104 LEU A N 1
ATOM 790 C CA . LEU A 1 104 ? -8.324 -1.279 1.882 1.00 92.44 104 LEU A CA 1
ATOM 791 C C . LEU A 1 104 ? -7.468 -0.023 1.751 1.00 92.44 104 LEU A C 1
ATOM 793 O O . LEU A 1 104 ? -6.789 0.341 2.705 1.00 92.44 104 LEU A O 1
ATOM 797 N N . ASN A 1 105 ? -7.488 0.619 0.587 1.00 92.06 105 ASN A N 1
ATOM 798 C CA . ASN A 1 105 ? -6.707 1.819 0.288 1.00 92.06 105 ASN A CA 1
ATOM 799 C C . ASN A 1 105 ? -7.665 2.935 -0.150 1.00 92.06 105 ASN A C 1
ATOM 801 O O . ASN A 1 105 ? -8.476 2.727 -1.059 1.00 92.06 105 ASN A O 1
ATOM 805 N N . GLY A 1 106 ? -7.619 4.087 0.517 1.00 92.75 106 GLY A N 1
ATOM 806 C CA . GLY A 1 106 ? -8.614 5.133 0.313 1.00 92.75 106 GLY A CA 1
ATOM 807 C C . GLY A 1 106 ? -8.603 6.225 1.377 1.00 92.75 106 GLY A C 1
ATOM 808 O O . GLY A 1 106 ? -7.549 6.655 1.830 1.00 92.75 106 GLY A O 1
ATOM 809 N N . GLU A 1 107 ? -9.786 6.699 1.747 1.00 94.69 107 GLU A N 1
ATOM 810 C CA . GLU A 1 107 ? -9.998 7.701 2.794 1.00 94.69 107 GLU A CA 1
ATOM 811 C C . GLU A 1 107 ? -10.902 7.112 3.875 1.00 94.69 107 GLU A C 1
ATOM 813 O O . GLU A 1 107 ? -11.993 6.621 3.567 1.00 94.69 107 GLU A O 1
ATOM 818 N N . ILE A 1 108 ? -10.469 7.156 5.137 1.00 95.75 108 ILE A N 1
ATOM 819 C CA . ILE A 1 108 ? -11.325 6.777 6.264 1.00 95.75 108 ILE A CA 1
ATOM 820 C C . ILE A 1 108 ? -12.301 7.928 6.513 1.00 95.75 108 ILE A C 1
ATOM 822 O O . ILE A 1 108 ? -11.924 8.984 7.014 1.00 95.75 108 ILE A O 1
ATOM 826 N N . THR A 1 109 ? -13.568 7.721 6.163 1.00 95.94 109 THR A N 1
ATOM 827 C CA . THR A 1 109 ? -14.629 8.723 6.332 1.00 95.94 109 THR A CA 1
ATOM 828 C C . THR A 1 109 ? -15.334 8.600 7.679 1.00 95.94 109 THR A C 1
ATOM 830 O O . THR A 1 109 ? -15.904 9.576 8.158 1.00 95.94 109 THR A O 1
ATOM 833 N N . GLU A 1 110 ? -15.299 7.416 8.298 1.00 96.00 110 GLU A N 1
ATOM 834 C CA . GLU A 1 110 ? -15.789 7.198 9.662 1.00 96.00 110 GLU A CA 1
ATOM 835 C C . GLU A 1 110 ? -14.853 6.277 10.456 1.00 96.00 110 GLU A C 1
ATOM 837 O O . GLU A 1 110 ? -14.360 5.278 9.932 1.00 96.00 110 GLU A O 1
ATOM 842 N N . ASP A 1 111 ? -14.675 6.592 11.739 1.00 95.94 111 ASP A N 1
ATOM 843 C CA . ASP A 1 111 ? -13.946 5.818 12.751 1.00 95.94 111 ASP A CA 1
ATOM 844 C C . ASP A 1 111 ? -14.832 5.796 14.010 1.00 95.94 111 ASP A C 1
ATOM 846 O O . ASP A 1 111 ? -14.913 6.784 14.744 1.00 95.94 111 ASP A O 1
ATOM 850 N N . LYS A 1 112 ? -15.629 4.732 14.177 1.00 95.12 112 LYS A N 1
ATOM 851 C CA . LYS A 1 112 ? -16.656 4.615 15.225 1.00 95.12 112 LYS A CA 1
ATOM 852 C C . LYS A 1 112 ? -16.232 3.609 16.284 1.00 95.12 112 LYS A C 1
ATOM 854 O O . LYS A 1 112 ? -15.794 2.508 15.969 1.00 95.12 112 LYS A O 1
ATOM 859 N N . GLU A 1 113 ? -16.479 3.957 17.545 1.00 94.69 113 GLU A N 1
ATOM 860 C CA . GLU A 1 113 ? -16.289 3.054 18.690 1.00 94.69 113 GLU A CA 1
ATOM 861 C C . GLU A 1 113 ? -17.508 2.156 18.950 1.00 94.69 113 GLU A C 1
ATOM 863 O O . GLU A 1 113 ? -17.376 1.053 19.481 1.00 94.69 113 GLU A O 1
ATOM 868 N N . LYS A 1 114 ? -18.721 2.612 18.596 1.00 93.44 114 LYS A N 1
ATOM 869 C CA . LYS A 1 114 ? -19.979 1.877 18.819 1.00 93.44 114 LYS A CA 1
ATOM 870 C C . LYS A 1 114 ? -20.979 2.096 17.666 1.00 93.44 114 LYS A C 1
ATOM 872 O O . LYS A 1 114 ? -21.523 3.195 17.564 1.00 93.44 114 LYS A O 1
ATOM 877 N N . PRO A 1 115 ? -21.273 1.066 16.844 1.00 89.88 115 PRO A N 1
ATOM 878 C CA . PRO A 1 115 ? -20.515 -0.187 16.735 1.00 89.88 115 PRO A CA 1
ATOM 879 C C . PRO A 1 115 ? -19.055 0.083 16.330 1.00 89.88 115 PRO A C 1
ATOM 881 O O . PRO A 1 115 ? -18.783 1.068 15.651 1.00 89.88 115 PRO A O 1
ATOM 884 N N . ALA A 1 116 ? 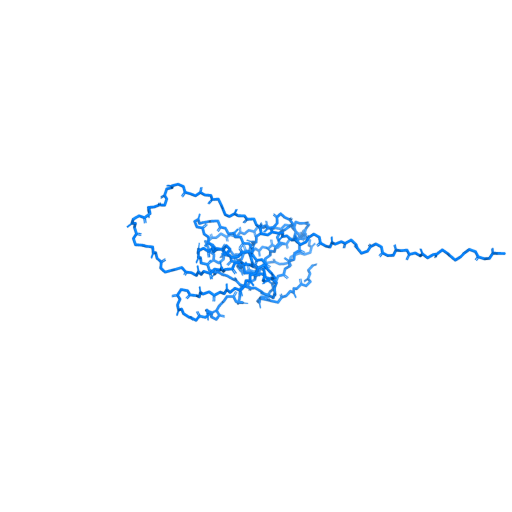-18.128 -0.773 16.768 1.00 96.25 116 ALA A N 1
ATOM 885 C CA . ALA A 1 116 ? -16.696 -0.615 16.516 1.00 96.25 116 ALA A CA 1
ATOM 886 C C . ALA A 1 116 ? -16.359 -0.913 15.043 1.00 96.25 116 ALA A C 1
ATOM 888 O O . ALA A 1 116 ? -16.182 -2.076 14.663 1.00 96.25 116 ALA A O 1
ATOM 889 N N . LEU A 1 117 ? -16.302 0.120 14.200 1.00 96.94 117 LEU A N 1
ATOM 890 C CA . LEU A 1 117 ? -16.093 -0.019 12.757 1.00 96.94 117 LEU A CA 1
ATOM 891 C C . LEU A 1 117 ? -15.381 1.181 12.133 1.00 96.94 117 LEU A C 1
ATOM 893 O O . LEU A 1 117 ? -15.360 2.275 12.694 1.00 96.94 117 LEU A O 1
ATOM 897 N N . PHE A 1 118 ? -14.870 0.963 10.927 1.00 97.62 118 PHE A N 1
ATOM 898 C CA . PHE A 1 118 ? -14.476 2.012 10.000 1.00 97.62 118 PHE A CA 1
ATOM 899 C C . PHE A 1 118 ? -15.382 2.027 8.779 1.00 97.62 118 PHE A C 1
ATOM 901 O O . PHE A 1 118 ? -15.841 0.975 8.322 1.00 97.62 118 PHE A O 1
ATOM 908 N N . GLN A 1 119 ? -15.543 3.213 8.201 1.00 96.69 119 GLN A N 1
ATOM 909 C CA . GLN A 1 119 ? -16.001 3.375 6.829 1.00 96.69 119 GLN A CA 1
ATOM 910 C C . GLN A 1 119 ? -14.860 3.935 5.984 1.00 96.69 119 GLN A C 1
ATOM 912 O O . GLN A 1 119 ? -14.267 4.956 6.334 1.00 96.69 119 GLN A O 1
ATOM 917 N N . VAL A 1 120 ? -14.557 3.263 4.876 1.00 95.19 120 VAL A N 1
ATOM 918 C CA . VAL A 1 120 ? -13.464 3.626 3.969 1.00 95.19 120 VAL A CA 1
ATOM 919 C C . VAL A 1 120 ? -14.021 3.874 2.580 1.00 95.19 120 VAL A C 1
ATOM 921 O O . VAL A 1 120 ? -14.589 2.967 1.972 1.00 95.19 120 VAL A O 1
ATOM 924 N N . ARG A 1 121 ? -13.822 5.078 2.048 1.00 94.19 121 ARG A N 1
ATOM 925 C CA . ARG A 1 121 ? -14.091 5.388 0.644 1.00 94.19 121 ARG A CA 1
ATOM 926 C C . ARG A 1 121 ? -12.885 4.977 -0.193 1.00 94.19 121 ARG A C 1
ATOM 928 O O . ARG A 1 121 ? -11.790 5.486 0.027 1.00 94.19 121 ARG A O 1
ATOM 935 N N . SER A 1 122 ? -13.079 4.061 -1.139 1.00 89.06 122 SER A N 1
ATOM 936 C CA . SER A 1 122 ? -12.006 3.567 -2.007 1.00 89.06 122 SER A CA 1
ATOM 937 C C . SER A 1 122 ? -11.394 4.689 -2.840 1.00 89.06 122 SER A C 1
ATOM 939 O O . SER A 1 122 ? -12.109 5.521 -3.398 1.00 89.06 122 SER A O 1
ATOM 941 N N . SER A 1 123 ? -10.071 4.677 -2.992 1.00 83.19 123 SER A N 1
ATOM 942 C CA . SER A 1 123 ? -9.389 5.529 -3.973 1.00 83.19 123 SER A CA 1
ATOM 943 C C . SER A 1 123 ? -9.442 4.972 -5.401 1.00 83.19 123 SER A C 1
ATOM 945 O O . SER A 1 123 ? -9.124 5.686 -6.347 1.00 83.19 123 SER A O 1
ATOM 947 N N . HIS A 1 124 ? -9.858 3.710 -5.567 1.00 75.00 124 HIS A N 1
ATOM 948 C CA . HIS A 1 124 ? -9.829 2.967 -6.835 1.00 75.00 124 HIS A CA 1
ATOM 949 C C . HIS A 1 124 ? -11.222 2.493 -7.267 1.00 75.00 124 HIS A C 1
ATOM 951 O O . HIS A 1 124 ? -11.391 1.414 -7.829 1.00 75.00 124 HIS A O 1
ATOM 957 N N . GLY A 1 125 ? -12.242 3.299 -6.980 1.00 71.00 125 GLY A N 1
ATOM 958 C CA . GLY A 1 125 ? -13.626 3.055 -7.375 1.00 71.00 125 GLY A CA 1
ATOM 959 C C . GLY A 1 125 ? -14.585 3.914 -6.562 1.00 71.00 125 GLY A C 1
ATOM 960 O O . GLY A 1 125 ? -14.250 4.354 -5.467 1.00 71.00 125 GLY A O 1
ATOM 961 N N . ASN A 1 126 ? -15.795 4.147 -7.068 1.00 80.88 126 ASN A N 1
ATOM 962 C CA . ASN A 1 126 ? -16.813 4.905 -6.336 1.00 80.88 126 ASN A CA 1
ATOM 963 C C . ASN A 1 126 ? -17.582 3.997 -5.360 1.00 80.88 126 ASN A C 1
ATOM 965 O O . ASN A 1 126 ? -18.794 3.825 -5.470 1.00 80.88 126 ASN A O 1
ATOM 969 N N . VAL A 1 127 ? -16.843 3.340 -4.463 1.00 87.94 127 VAL A N 1
ATOM 970 C CA . VAL A 1 127 ? -17.371 2.373 -3.495 1.00 87.94 127 VAL A CA 1
ATOM 971 C C . VAL A 1 127 ? -16.864 2.690 -2.094 1.00 87.94 127 VAL A C 1
ATOM 973 O O . VAL A 1 127 ? -15.711 3.089 -1.910 1.00 87.94 127 VAL A O 1
ATOM 976 N N . SER A 1 128 ? -17.733 2.480 -1.109 1.00 92.81 128 SER A N 1
ATOM 977 C CA . SER A 1 128 ? -17.403 2.594 0.308 1.00 92.81 128 SER A CA 1
ATOM 978 C C . SER A 1 128 ? -17.491 1.224 0.963 1.00 92.81 128 SER A C 1
ATOM 980 O O . SER A 1 128 ? -18.465 0.498 0.769 1.00 92.81 128 SER A O 1
ATOM 982 N N . PHE A 1 129 ? -16.482 0.888 1.754 1.00 92.88 129 PHE A N 1
ATOM 983 C CA . PHE A 1 129 ? -16.420 -0.342 2.527 1.00 92.88 129 PHE A CA 1
ATOM 984 C C . PHE A 1 129 ? -16.698 -0.040 3.993 1.00 92.88 129 PHE A C 1
ATOM 986 O O . PHE A 1 129 ? -16.217 0.959 4.524 1.00 92.88 129 PHE A O 1
ATOM 993 N N . VAL A 1 130 ? -17.441 -0.927 4.647 1.00 95.75 130 VAL A N 1
ATOM 994 C CA . VAL A 1 130 ? -17.566 -0.950 6.105 1.00 95.75 130 VAL A CA 1
ATOM 995 C C . VAL A 1 130 ? -16.747 -2.124 6.609 1.00 95.75 130 VAL A C 1
ATOM 997 O O . VAL A 1 130 ? -16.926 -3.245 6.131 1.00 95.75 130 VAL A O 1
ATOM 1000 N N . VAL A 1 131 ? -15.854 -1.876 7.563 1.00 95.69 131 VAL A N 1
ATOM 1001 C CA . VAL A 1 131 ? -15.053 -2.935 8.177 1.00 95.69 131 VAL A CA 1
ATOM 1002 C C . VAL A 1 131 ? -15.122 -2.835 9.689 1.00 95.69 131 VAL A C 1
ATOM 1004 O O . VAL A 1 131 ? -14.937 -1.765 10.264 1.00 95.69 131 VAL A O 1
ATOM 1007 N N . PHE A 1 132 ? -15.408 -3.951 10.350 1.00 96.88 132 PHE A N 1
ATOM 1008 C CA . PHE A 1 132 ? -15.414 -3.996 11.807 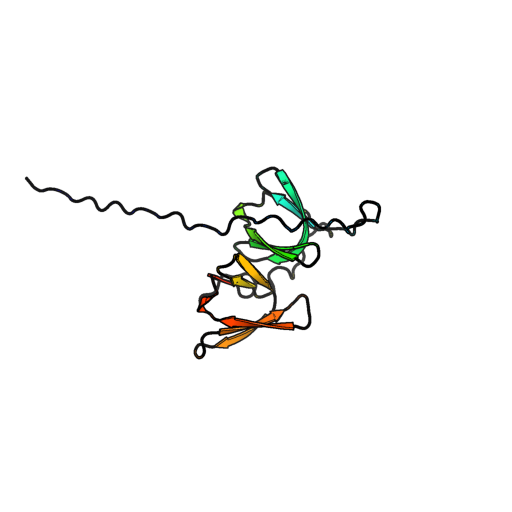1.00 96.88 132 PHE A CA 1
ATOM 1009 C C . PHE A 1 132 ? -13.982 -3.940 12.335 1.00 96.88 132 PHE A C 1
ATOM 1011 O O . PHE A 1 132 ? -13.100 -4.611 11.795 1.00 96.88 132 PHE A O 1
ATOM 1018 N N . LYS A 1 133 ? -13.751 -3.191 13.423 1.00 97.06 133 LYS A N 1
ATOM 1019 C CA . LYS A 1 133 ? -12.421 -3.079 14.055 1.00 97.06 133 LYS A CA 1
ATOM 1020 C C . LYS A 1 133 ? -11.857 -4.453 14.454 1.00 97.06 133 LYS A C 1
ATOM 1022 O O . LYS A 1 133 ? -10.645 -4.638 14.455 1.00 97.06 133 LYS A O 1
ATOM 1027 N N . SER A 1 134 ? -12.721 -5.444 14.702 1.00 96.38 134 SER A N 1
ATOM 1028 C CA . SER A 1 134 ? -12.336 -6.835 14.982 1.00 96.38 134 SER A CA 1
ATOM 1029 C C . SER A 1 134 ? -11.592 -7.529 13.837 1.00 96.38 134 SER A C 1
ATOM 1031 O O . SER A 1 134 ? -10.803 -8.433 14.107 1.00 96.38 134 SER A O 1
ATOM 103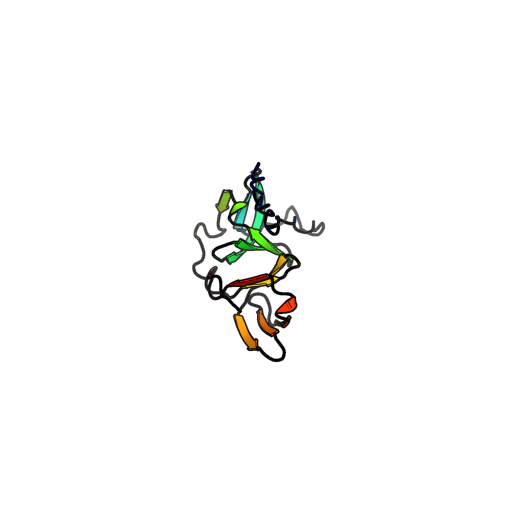3 N N . GLU A 1 135 ? -11.801 -7.115 12.587 1.00 95.62 135 GLU A N 1
ATOM 1034 C CA . GLU A 1 135 ? -11.168 -7.700 11.394 1.00 95.62 135 GLU A CA 1
ATOM 1035 C C . GLU A 1 135 ? -9.865 -6.992 11.008 1.00 95.62 135 GLU A C 1
ATOM 1037 O O . GLU A 1 135 ? -9.124 -7.454 10.135 1.00 95.62 135 GLU A O 1
ATOM 1042 N N . VAL A 1 136 ? -9.573 -5.863 11.653 1.00 95.12 136 VAL A N 1
ATOM 1043 C CA . VAL A 1 136 ? -8.425 -5.026 11.325 1.00 95.12 136 VAL A CA 1
ATOM 1044 C C . VAL A 1 136 ? -7.185 -5.534 12.048 1.00 95.12 136 VAL A C 1
ATOM 1046 O O . VAL A 1 136 ? -7.205 -5.833 13.241 1.00 95.12 136 VAL A O 1
ATOM 1049 N N . SER A 1 137 ? -6.089 -5.636 11.303 1.00 94.50 137 SER A N 1
ATOM 1050 C CA . SER A 1 137 ? -4.763 -5.893 11.854 1.00 94.50 137 SER A CA 1
ATOM 1051 C C . SER A 1 137 ? -4.036 -4.589 12.162 1.00 94.50 137 SER A C 1
ATOM 1053 O O . SER A 1 137 ? -3.449 -4.477 13.234 1.00 94.50 137 SER A O 1
ATOM 1055 N N . LYS A 1 138 ? -4.034 -3.633 11.224 1.00 95.69 138 LYS A N 1
ATOM 1056 C CA . LYS A 1 138 ? -3.345 -2.341 11.354 1.00 95.69 138 LYS A CA 1
ATOM 1057 C C . LYS A 1 138 ? -4.051 -1.252 10.553 1.00 95.69 138 LYS A C 1
ATOM 1059 O O . LYS A 1 138 ? -4.626 -1.534 9.501 1.00 95.69 138 LYS A O 1
ATOM 1064 N N . VAL A 1 139 ? -3.937 -0.011 11.016 1.00 96.38 139 VAL A N 1
ATOM 1065 C CA . VAL A 1 139 ? -4.426 1.181 10.314 1.00 96.38 139 VAL A CA 1
ATOM 1066 C C . VAL A 1 139 ? -3.262 2.121 10.065 1.00 96.38 139 VAL A C 1
ATOM 1068 O O . VAL A 1 139 ? -2.432 2.345 10.943 1.00 96.38 139 VAL A O 1
ATOM 1071 N N . TYR A 1 140 ? -3.228 2.692 8.870 1.00 96.38 140 TYR A N 1
ATOM 1072 C CA . TYR A 1 140 ? -2.289 3.724 8.479 1.00 96.38 140 TYR A CA 1
ATOM 1073 C C . TYR A 1 140 ? -3.079 4.943 8.021 1.00 96.38 140 TYR A C 1
ATOM 1075 O O . TYR A 1 140 ? -3.914 4.827 7.128 1.00 96.38 140 TYR A O 1
ATOM 1083 N N . LYS A 1 141 ? -2.826 6.103 8.624 1.00 95.31 141 LYS A N 1
ATOM 1084 C CA . LYS A 1 141 ? -3.426 7.379 8.223 1.00 95.31 141 LYS A CA 1
ATOM 1085 C C . LYS A 1 141 ? -2.349 8.222 7.557 1.00 95.31 141 LYS A C 1
ATOM 1087 O O . LYS A 1 141 ? -1.326 8.505 8.182 1.00 95.31 141 LYS A O 1
ATOM 1092 N N . LYS A 1 142 ? -2.543 8.576 6.283 1.00 93.00 142 LYS A N 1
ATOM 1093 C CA . LYS A 1 142 ? -1.540 9.293 5.464 1.00 93.00 142 LYS A CA 1
ATOM 1094 C C . LYS A 1 142 ? 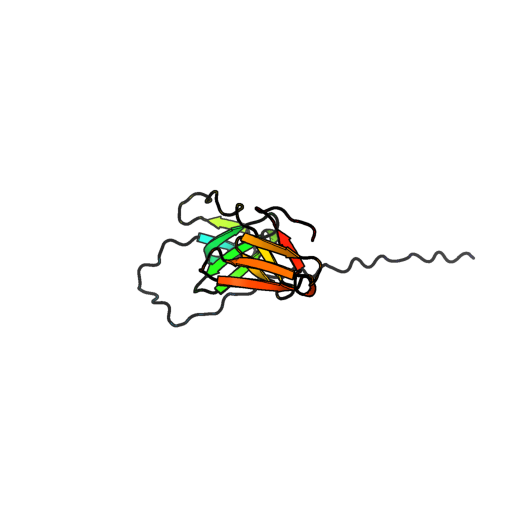-0.130 8.684 5.575 1.00 93.00 142 LYS A C 1
ATOM 1096 O O . LYS A 1 142 ? 0.848 9.364 5.888 1.00 93.00 142 LYS A O 1
ATOM 1101 N N . GLY A 1 143 ? -0.050 7.366 5.389 1.00 90.62 143 GLY A N 1
ATOM 1102 C CA . GLY A 1 143 ? 1.205 6.611 5.399 1.00 90.62 143 GLY A CA 1
ATOM 1103 C C . GLY A 1 143 ? 1.811 6.317 6.780 1.00 90.62 143 GLY A C 1
ATOM 1104 O O . GLY A 1 143 ? 2.799 5.585 6.842 1.00 90.62 143 GLY A O 1
ATOM 1105 N N . LEU A 1 144 ? 1.238 6.825 7.877 1.00 94.56 144 LEU A N 1
ATOM 1106 C CA . LEU A 1 144 ? 1.728 6.612 9.245 1.00 94.56 144 LEU A CA 1
ATOM 1107 C C . LEU A 1 144 ? 0.842 5.632 10.012 1.00 94.56 144 LEU A C 1
ATOM 1109 O O . LEU A 1 144 ? -0.379 5.742 9.961 1.00 94.56 144 LEU A O 1
ATOM 1113 N N . GLU A 1 145 ? 1.452 4.695 10.743 1.00 95.50 145 GLU A N 1
ATOM 1114 C CA . GLU A 1 145 ? 0.714 3.742 11.582 1.00 95.50 145 GLU A CA 1
ATOM 1115 C C . GLU A 1 145 ? -0.064 4.492 12.675 1.00 95.50 145 GLU A C 1
ATOM 1117 O O . GLU A 1 145 ? 0.484 5.353 13.363 1.00 95.50 145 GLU A O 1
ATOM 1122 N N . SER A 1 146 ? -1.350 4.175 12.814 1.00 94.00 146 SER A N 1
ATOM 1123 C CA . SER A 1 146 ? -2.275 4.782 13.772 1.00 94.00 146 SER A CA 1
ATOM 1124 C C . SER A 1 146 ? -2.838 3.702 14.683 1.00 94.00 146 SER A C 1
ATOM 1126 O O . SER A 1 146 ? -3.285 2.656 14.211 1.00 94.00 146 SER A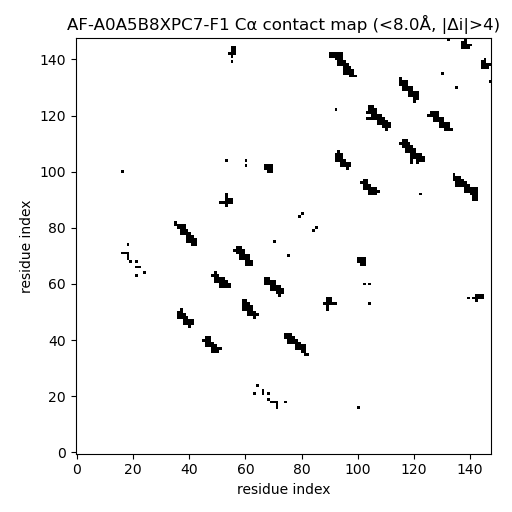 O 1
ATOM 1128 N N . SER A 1 147 ? -2.894 3.984 15.984 1.00 90.25 147 SER A N 1
ATOM 1129 C CA . SER A 1 147 ? -3.729 3.212 16.907 1.00 90.25 147 SER A CA 1
ATOM 1130 C C . SER A 1 147 ? -5.210 3.452 16.613 1.00 90.25 147 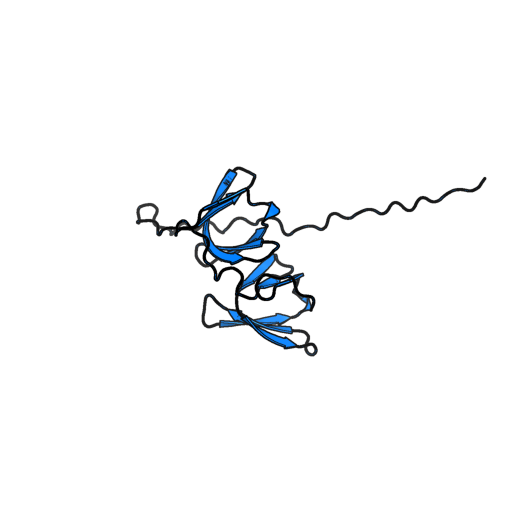SER A C 1
ATOM 1132 O O . SER A 1 147 ? -5.561 4.506 16.066 1.00 90.25 147 SER A O 1
ATOM 1134 N N . PHE A 1 148 ? -6.060 2.493 16.978 1.00 86.94 148 PHE A N 1
ATOM 1135 C CA . PH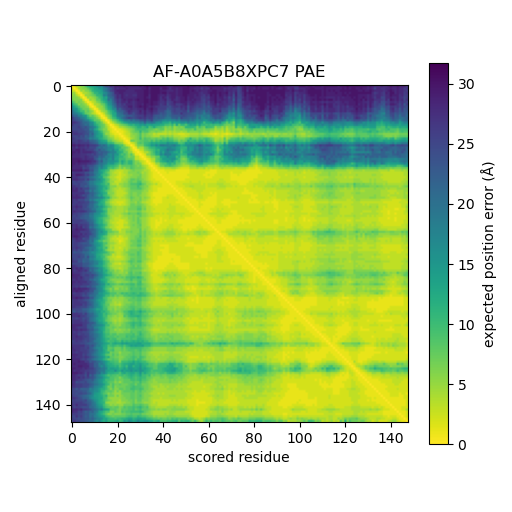E A 1 148 ? -7.504 2.546 16.775 1.00 86.94 148 PHE A CA 1
ATOM 1136 C C . PHE A 1 148 ? -8.263 1.572 17.676 1.00 86.94 148 PHE A C 1
ATOM 1138 O O . PHE A 1 148 ? -7.599 0.700 18.282 1.00 86.94 148 PHE A O 1
#

Mean predicted aligned error: 8.76 Å

Sequence (148 aa):
MRVLITLALLSMPVLGFAYQPFTSVQSVCETCPNPKSDVLTLNDGNKIRGSIIGENTAFYVMLKHLEVRAIQKTEVQTVEYAGGTKPGFLASQDQILLKTGHVLNGEITEDKEKPALFQVRSSHGNVSFVVFKSEVSKVYKKGLESSF

=== Feature glossary ===
Key to the feature types in this record:

— What the protein is —

Primary structure: the covalent order of the twenty standard amino acids along the backbone. Two proteins with the same sequence will (almost always) fold to the same structure; two with 30% identity often share a fold but not the details.

Database cross-references. InterPro integrates a dozen domain/family signature databases into unified entries with residue-range hits. GO terms attach function/process/location labels with evidence codes. CATH codes position the fold in a four-level structural taxonomy. Organism is the NCBI-taxonomy species name.

— Where its atoms are —

The mmCIF block holds the 3D Cartesian coordinates of each backbone atom (N, Cα, C, O) in ångströms. mmCIF is the PDB's canonical archive format — a tagged-loop text representation of the atomic model.

Six rendered views show the 3D structure from the faces of a cube — i.e. along ±x, ±y, ±z. Rendering representation is drawn randomly per protein from cartoon (secondary-structure ribbons), sticks (backbone bonds), or molecular surface; coloring is either N→C rainbow (blue at the N-terminus through red at the C-terminus) or one color per chain.

— Local backbone conformation —

DSSP 8-state secondary structure assigns each residue one of H (α-helix), G (3₁₀-helix), I (π-helix), E (extended β-strand), B (isolated β-bridge), T (hydrogen-bonded turn), S (bend), or '-' (coil). The assignment is computed from backbone hydrogen-bond geometry via the Kabsch–Sander algorithm.

P-SEA three-state annotation labels each residue as helix, strand, or coil based purely on the geometry of the Cα trace. It serves as a fallback when the full backbone (and thus DSSP) is unavailable.

The φ/ψ torsion pair specifies the backbone conformation at each residue. φ rotates about the N–Cα bond, ψ about the Cα–C bond. Steric clashes forbid most of the (φ, ψ) plane — the allowed regions (α-helix basin, β-sheet basin, left-handed helix) are the Ramachandran-allowed regions.

— Global shape and packing —

The geometric summary reports three shape descriptors. Rg (radius of gyration) measures how spread out the Cα atoms are about their centre of mass; compact globular proteins have small Rg, elongated or unfolded ones large. Cα contacts (<8 Å, |i−j|>4) count long-range residue pairs in spatial proximity — high for tightly packed folds, near zero for rods or random coil. The bounding-box extents give the protein's footprint along x, y, z in Å.

Accessible surface area quantifies burial. A residue with SASA near zero is packed into the hydrophobic core; one with SASA >100 Å² sits on the surface. Computed here via the Shrake–Rupley numerical algorithm with a 1.4 Å probe.

Plot images: a contact map (which residues are close in 3D, as an N×N binary image), a Ramachandran scatter (backbone torsion angles, revealing secondary-structure composition at a glance), and — for AlphaFold structures — a PAE heatmap (pairwise prediction confidence).

— Structural neighborhood —

The Foldseek 3Di string encodes local tertiary geometry as a 20-letter alphabet — one character per residue — derived from the relative positions of nearby Cα atoms. Unlike the amino-acid sequence, 3Di is a direct function of the 3D structure, so two proteins with the same fold have similar 3Di strings even at low sequence identity.

Nearest PDB neighbors are the top structural matches found by Foldseek when searching this structure against the entire Protein Data Bank. Each hit reports a TM-score (0 to 1; >0.5 almost always implies the same fold) and an E-value. These are *structural* homologs — they may share no detectable sequence similarity.

— Confidence and disorder —

For AlphaFold models, the B-factor field carries pLDDT — the model's own estimate of local accuracy on a 0–100 scale. Regions with pLDDT<50 should be treated as essentially unmodeled; they often correspond to intrinsically disordered segments.

B-factor (Debye–Waller factor) reflects atomic displacement in the crystal lattice. It is an experimental observable (units Å²), not a prediction; low values mean the atom is pinned down, high values mean it moves or is heterogeneous across the crystal.

Predicted aligned error is AlphaFold's pairwise confidence. Unlike pLDDT (per-residue), PAE is per-residue-pair and captures whether two parts of the structure are correctly placed relative to each other. Units are ångströms of expected positional error.